Protein AF-A0A8C2FFZ4-F1 (afdb_monomer)

InterPro domains:
  IPR005454 Profilin1/2/3, vertebrate [PR01639] (2-18)
  IPR005454 Profilin1/2/3, vertebrate [PR01639] (31-46)
  IPR027310 Profilin conserved site [PS00414] (1-8)
  IPR036140 Profilin superfamily [SSF55770] (1-43)
  IPR048278 Profilin [PF00235] (1-39)

pLDDT: mean 86.16, std 8.77, range [53.16, 92.81]

Structure (mmCIF, N/CA/C/O backbone):
data_AF-A0A8C2FFZ4-F1
#
_entry.id   AF-A0A8C2FFZ4-F1
#
loop_
_atom_site.group_PDB
_atom_site.id
_atom_site.type_symbol
_atom_site.label_atom_id
_atom_site.label_alt_id
_atom_site.label_comp_id
_atom_site.label_asym_id
_atom_site.label_entity_id
_atom_site.label_seq_id
_atom_site.pdbx_PDB_ins_code
_atom_site.Cartn_x
_atom_site.Cartn_y
_atom_site.Cartn_z
_atom_site.occupancy
_atom_site.B_iso_or_equiv
_atom_site.auth_seq_id
_atom_site.auth_comp_id
_atom_site.auth_asym_id
_atom_site.auth_atom_id
_atom_site.pdbx_PDB_model_num
ATOM 1 N N . MET A 1 1 ? 8.710 -12.287 10.218 1.00 54.81 1 MET A N 1
ATOM 2 C CA . MET A 1 1 ? 8.431 -10.840 10.322 1.00 54.81 1 MET A CA 1
ATOM 3 C C . MET A 1 1 ? 7.910 -10.405 8.971 1.00 54.81 1 MET A C 1
ATOM 5 O O . MET A 1 1 ? 8.653 -10.491 8.005 1.00 54.81 1 MET A O 1
ATOM 9 N N . SER A 1 2 ? 6.616 -10.105 8.884 1.00 84.44 2 SER A N 1
ATOM 10 C CA . SER A 1 2 ? 5.969 -9.725 7.626 1.00 84.44 2 SER A CA 1
ATOM 11 C C . SER A 1 2 ? 5.970 -8.203 7.510 1.00 84.44 2 SER A C 1
ATOM 13 O O . SER A 1 2 ? 5.630 -7.535 8.487 1.00 84.44 2 SER A O 1
ATOM 15 N N . TRP A 1 3 ? 6.312 -7.655 6.340 1.00 90.00 3 TRP A N 1
ATOM 16 C CA . TRP A 1 3 ? 6.163 -6.223 6.037 1.00 90.00 3 TRP A CA 1
ATOM 17 C C . TRP A 1 3 ? 4.729 -5.729 6.261 1.00 90.00 3 TRP A C 1
ATOM 19 O O . TRP A 1 3 ? 4.522 -4.555 6.550 1.00 90.00 3 TRP A O 1
ATOM 29 N N . GLN A 1 4 ? 3.755 -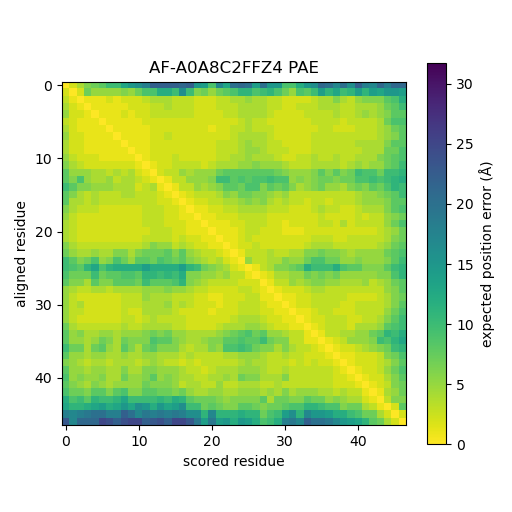6.643 6.236 1.00 88.75 4 GLN A N 1
ATOM 30 C CA . GLN A 1 4 ? 2.366 -6.356 6.565 1.00 88.75 4 GLN A CA 1
ATOM 31 C C . GLN A 1 4 ? 2.194 -5.761 7.969 1.00 88.75 4 GLN A C 1
ATOM 33 O O . GLN A 1 4 ? 1.465 -4.795 8.125 1.00 88.75 4 GLN A O 1
ATOM 38 N N . SER A 1 5 ? 2.946 -6.230 8.971 1.00 91.94 5 SER A N 1
ATOM 39 C CA . SER A 1 5 ? 2.848 -5.675 10.330 1.00 91.94 5 SER A CA 1
ATOM 40 C C . SER A 1 5 ? 3.290 -4.207 10.398 1.00 91.94 5 SER A C 1
ATOM 42 O O . SER A 1 5 ? 2.824 -3.468 11.261 1.00 91.94 5 SER A O 1
ATOM 44 N N . TYR A 1 6 ? 4.164 -3.752 9.493 1.00 91.88 6 TYR A N 1
ATOM 45 C CA . TYR A 1 6 ? 4.508 -2.331 9.393 1.00 91.88 6 TYR A CA 1
ATOM 46 C C . TYR A 1 6 ? 3.358 -1.516 8.810 1.00 91.88 6 TYR A C 1
ATOM 48 O O . TYR A 1 6 ? 3.074 -0.435 9.315 1.00 91.88 6 TYR A O 1
ATOM 56 N N . VAL A 1 7 ? 2.686 -2.043 7.785 1.00 91.50 7 VAL A N 1
ATOM 57 C CA . VAL A 1 7 ? 1.481 -1.424 7.216 1.00 91.50 7 VAL A CA 1
ATOM 58 C C . VAL A 1 7 ? 0.391 -1.329 8.283 1.00 91.50 7 VAL A C 1
ATOM 60 O O . VAL A 1 7 ? -0.162 -0.254 8.479 1.00 91.50 7 VAL A O 1
ATOM 63 N N . ASP A 1 8 ? 0.158 -2.400 9.043 1.00 90.88 8 ASP A N 1
ATOM 64 C CA . ASP A 1 8 ? -0.846 -2.4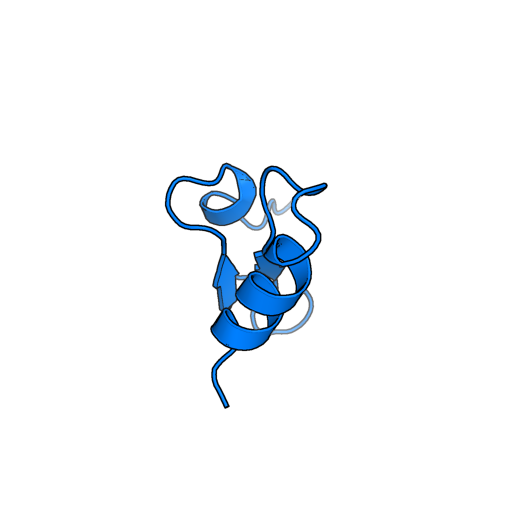16 10.111 1.00 90.88 8 ASP A CA 1
ATOM 65 C C . ASP A 1 8 ? -0.523 -1.390 11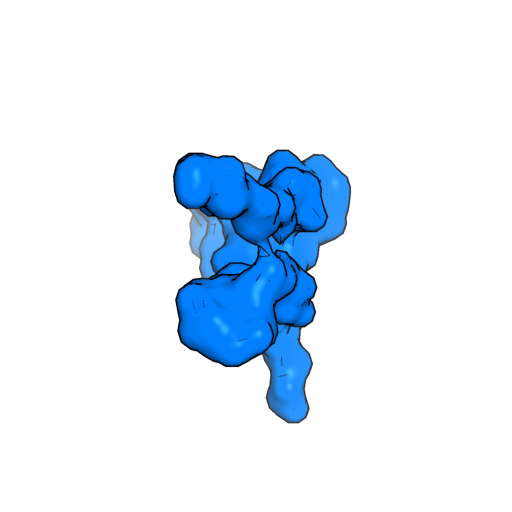.211 1.00 90.88 8 ASP A C 1
ATOM 67 O O . ASP A 1 8 ? -1.415 -0.691 11.680 1.00 90.88 8 ASP A O 1
ATOM 71 N N . ASN A 1 9 ? 0.755 -1.238 11.587 1.00 92.00 9 ASN A N 1
ATOM 72 C CA . ASN A 1 9 ? 1.192 -0.208 12.538 1.00 92.00 9 ASN A CA 1
ATOM 73 C C . ASN A 1 9 ? 1.016 1.219 11.995 1.00 92.00 9 ASN A C 1
ATOM 75 O O . ASN A 1 9 ? 0.673 2.114 12.761 1.00 92.00 9 ASN A O 1
ATOM 79 N N . LEU A 1 10 ? 1.250 1.440 10.697 1.00 90.62 10 LEU A N 1
ATOM 80 C CA . LEU A 1 10 ? 1.021 2.737 10.051 1.00 90.62 10 LEU A CA 1
ATOM 81 C C . LEU A 1 10 ? -0.472 3.078 9.982 1.00 90.62 10 LEU A C 1
ATOM 83 O O . LEU A 1 10 ? -0.834 4.234 10.138 1.00 90.62 10 LEU A O 1
ATOM 87 N N . MET A 1 11 ? -1.330 2.076 9.786 1.00 90.38 11 MET A N 1
ATOM 88 C CA . MET A 1 11 ? -2.786 2.244 9.747 1.00 90.38 11 MET A CA 1
ATOM 89 C C . MET A 1 11 ? -3.428 2.285 11.144 1.00 90.38 11 MET A C 1
ATOM 91 O O . MET A 1 11 ? -4.578 2.702 11.279 1.00 90.38 11 MET A O 1
ATOM 95 N N . ALA A 1 12 ? -2.711 1.866 12.194 1.00 90.69 12 ALA A N 1
ATOM 96 C CA . ALA A 1 12 ? -3.226 1.800 13.564 1.00 90.69 12 ALA A CA 1
ATOM 97 C C . ALA A 1 12 ? -3.579 3.174 14.155 1.00 90.69 12 ALA A C 1
ATOM 99 O O . ALA A 1 12 ? -4.370 3.251 15.095 1.00 90.69 12 ALA A O 1
ATOM 100 N N . ASP A 1 13 ? -3.010 4.252 13.614 1.00 88.19 13 ASP A N 1
ATOM 101 C CA . ASP A 1 13 ? -3.317 5.619 14.031 1.00 88.19 13 ASP A CA 1
ATOM 102 C C . ASP A 1 13 ? -4.694 6.108 13.540 1.00 88.19 13 ASP A C 1
ATOM 104 O O . ASP A 1 13 ? -5.203 7.112 14.042 1.00 88.19 13 ASP A O 1
ATOM 108 N N . GLY A 1 14 ? -5.305 5.406 12.574 1.00 85.00 14 GLY A N 1
ATOM 109 C CA . GLY A 1 14 ? -6.566 5.783 11.934 1.00 85.00 14 GLY A CA 1
ATOM 110 C C . GLY A 1 14 ? -6.520 7.118 11.179 1.00 85.00 14 GLY A C 1
ATOM 111 O O . GLY A 1 14 ? -7.565 7.617 10.761 1.00 85.00 14 GLY A O 1
ATOM 112 N N . SER A 1 15 ? -5.336 7.715 11.024 1.00 90.12 15 SER A N 1
ATOM 113 C CA . SER A 1 15 ? -5.120 8.988 10.333 1.00 90.12 15 SER A CA 1
ATOM 114 C C . SER A 1 15 ? -4.782 8.767 8.859 1.00 90.12 15 SER A C 1
ATOM 116 O O . SER A 1 15 ? -5.116 9.589 8.000 1.00 90.12 15 SER A O 1
ATOM 118 N N . CYS A 1 16 ? -4.169 7.620 8.566 1.00 88.62 16 CYS A N 1
ATOM 119 C CA . CYS A 1 16 ? -3.797 7.212 7.225 1.00 88.62 16 CYS A CA 1
ATOM 120 C C . CYS A 1 16 ? -4.944 6.465 6.531 1.00 88.62 16 CYS A C 1
ATOM 122 O O . CYS A 1 16 ? -5.552 5.551 7.083 1.00 88.62 16 CYS A O 1
ATOM 124 N N . GLN A 1 17 ? -5.231 6.850 5.287 1.00 90.69 17 GLN A N 1
ATOM 125 C CA . GLN A 1 17 ? -6.211 6.170 4.427 1.00 90.69 17 GLN A CA 1
ATOM 126 C C . GLN A 1 17 ? -5.596 4.968 3.698 1.00 90.69 17 GLN A C 1
ATOM 128 O O . GLN A 1 17 ? -6.306 4.044 3.312 1.00 90.69 17 GLN A O 1
ATOM 133 N N . ASP A 1 18 ? -4.280 5.000 3.490 1.00 91.38 18 ASP A N 1
ATOM 134 C CA . ASP A 1 18 ? -3.519 3.980 2.782 1.00 91.38 18 ASP A CA 1
ATOM 135 C C . ASP A 1 18 ? -2.052 4.027 3.240 1.00 91.38 18 ASP A C 1
ATOM 137 O O . ASP A 1 18 ? -1.534 5.094 3.584 1.00 91.38 18 ASP A O 1
ATOM 141 N N . ALA A 1 19 ? -1.379 2.879 3.228 1.00 91.69 19 ALA A N 1
ATOM 142 C CA . ALA A 1 19 ? 0.025 2.729 3.589 1.00 91.69 19 ALA A CA 1
ATOM 143 C C . ALA A 1 19 ? 0.654 1.585 2.785 1.00 91.69 19 ALA A C 1
ATOM 145 O O . ALA A 1 19 ? 0.017 0.564 2.528 1.00 91.69 19 ALA A O 1
ATOM 146 N N . ALA A 1 20 ? 1.920 1.737 2.395 1.00 92.81 20 ALA A N 1
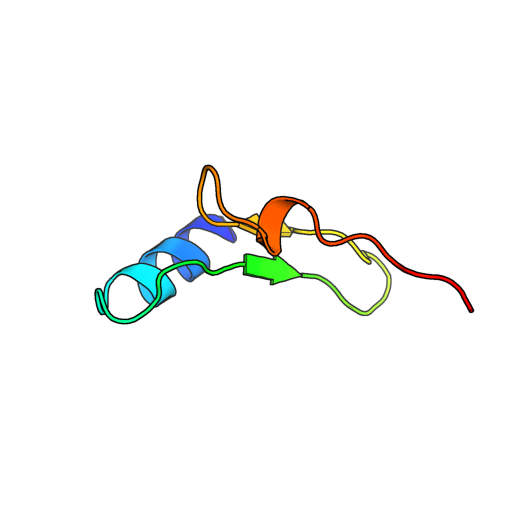ATOM 147 C CA . ALA A 1 20 ? 2.669 0.684 1.721 1.00 92.81 20 ALA A CA 1
ATOM 148 C C . ALA A 1 20 ? 4.166 0.760 2.010 1.00 92.81 20 ALA A C 1
ATOM 150 O O . ALA A 1 20 ? 4.733 1.832 2.220 1.00 92.81 20 ALA A O 1
ATOM 151 N N . ILE A 1 21 ? 4.808 -0.401 1.962 1.00 92.44 21 ILE A N 1
ATOM 152 C CA . ILE A 1 21 ? 6.253 -0.566 2.017 1.00 92.44 21 ILE A CA 1
ATOM 153 C C . ILE A 1 21 ? 6.723 -0.911 0.609 1.00 92.44 21 ILE A C 1
ATOM 155 O O . ILE A 1 21 ? 6.344 -1.945 0.061 1.00 92.44 21 ILE A O 1
ATOM 159 N N . VAL A 1 22 ? 7.552 -0.051 0.023 1.00 91.12 22 VAL A N 1
ATOM 160 C CA . VAL A 1 22 ? 8.071 -0.218 -1.340 1.00 91.12 22 VAL A CA 1
ATOM 161 C C . VAL A 1 22 ? 9.590 -0.276 -1.288 1.00 91.12 22 VAL A C 1
ATOM 163 O O . VAL A 1 22 ? 10.233 0.619 -0.737 1.00 91.12 22 VAL A O 1
ATOM 166 N N . GLY A 1 23 ? 10.174 -1.321 -1.869 1.00 90.50 23 GLY A N 1
ATOM 167 C CA . GLY A 1 23 ? 11.620 -1.380 -2.048 1.00 90.50 23 GLY A CA 1
ATOM 168 C C . GLY A 1 23 ? 12.062 -0.403 -3.136 1.00 90.50 23 GLY A C 1
ATOM 169 O O . GLY A 1 23 ? 11.415 -0.299 -4.173 1.00 90.50 23 GLY A O 1
ATOM 170 N N . PHE A 1 24 ? 13.155 0.334 -2.925 1.00 83.81 24 PHE A N 1
ATOM 171 C CA . PHE A 1 24 ? 13.656 1.306 -3.913 1.00 83.81 24 PHE A CA 1
ATOM 172 C C . PHE A 1 24 ? 14.966 0.884 -4.591 1.00 83.81 24 PHE A C 1
ATOM 174 O O . PHE A 1 24 ? 15.333 1.461 -5.614 1.00 83.81 24 PHE A O 1
ATOM 181 N N . THR A 1 25 ? 15.685 -0.086 -4.024 1.00 84.12 25 THR A N 1
ATOM 182 C CA . THR A 1 25 ? 17.006 -0.520 -4.495 1.00 84.12 25 THR A CA 1
ATOM 183 C C . THR A 1 25 ? 16.875 -1.604 -5.568 1.00 84.12 25 THR A C 1
ATOM 185 O O . THR A 1 25 ? 16.481 -1.304 -6.693 1.00 84.12 25 THR A O 1
ATOM 188 N N . ASP A 1 26 ? 17.164 -2.860 -5.234 1.00 77.62 26 ASP A N 1
ATOM 189 C CA . ASP A 1 26 ? 17.193 -3.986 -6.175 1.00 77.62 26 ASP A CA 1
ATOM 190 C C . ASP A 1 26 ? 15.794 -4.573 -6.399 1.00 77.62 26 ASP A C 1
ATOM 192 O O . ASP A 1 26 ? 15.450 -5.059 -7.473 1.00 77.62 26 ASP A O 1
ATOM 196 N N . ALA A 1 27 ? 14.953 -4.473 -5.375 1.00 82.38 27 ALA A N 1
ATOM 197 C CA . ALA A 1 27 ? 13.603 -5.003 -5.334 1.00 82.38 27 ALA A CA 1
ATOM 198 C C . ALA A 1 27 ? 12.589 -3.858 -5.440 1.00 82.38 27 ALA A C 1
ATOM 200 O O . ALA A 1 27 ? 11.894 -3.551 -4.473 1.00 82.38 27 ALA A O 1
ATOM 201 N N . LYS A 1 28 ? 12.523 -3.219 -6.618 1.00 85.25 28 LYS A N 1
ATOM 202 C CA . LYS A 1 28 ? 11.606 -2.103 -6.913 1.00 85.25 28 LYS A CA 1
ATOM 203 C C . LYS A 1 28 ? 10.158 -2.562 -7.081 1.00 85.25 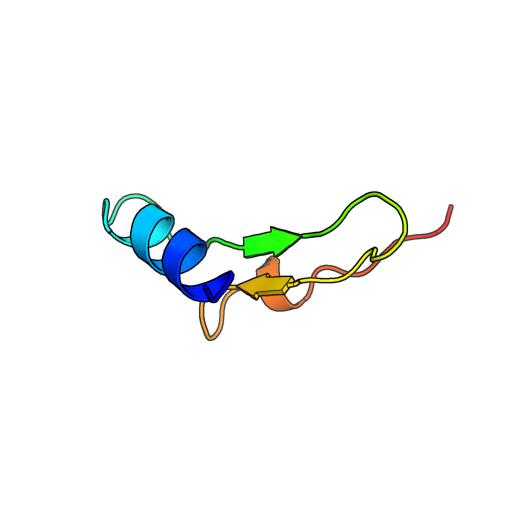28 LYS A C 1
ATOM 205 O O . LYS A 1 28 ? 9.593 -2.483 -8.164 1.00 85.25 28 LYS A O 1
ATOM 210 N N . TYR A 1 29 ? 9.575 -3.094 -6.017 1.00 86.94 29 TYR A N 1
ATOM 211 C CA . TYR A 1 29 ? 8.182 -3.517 -5.972 1.00 86.94 29 TYR A CA 1
ATOM 212 C C . TYR A 1 29 ? 7.594 -3.283 -4.580 1.00 86.94 29 TYR A C 1
ATOM 214 O O . TYR A 1 29 ? 8.312 -3.037 -3.607 1.00 86.94 29 TYR A O 1
ATOM 222 N N . VAL A 1 30 ? 6.269 -3.337 -4.504 1.00 90.19 30 VAL A N 1
ATOM 223 C CA . VAL A 1 30 ? 5.518 -3.205 -3.255 1.00 90.19 30 VAL A CA 1
ATOM 224 C C . VAL A 1 30 ? 5.690 -4.485 -2.436 1.00 90.19 30 VAL A C 1
ATOM 226 O O . VAL A 1 30 ? 5.292 -5.563 -2.870 1.00 90.19 30 VAL A O 1
ATOM 229 N N . TRP A 1 31 ? 6.303 -4.382 -1.260 1.00 91.81 31 TRP A N 1
ATOM 230 C CA . TRP A 1 31 ? 6.522 -5.506 -0.343 1.00 91.81 31 TRP A CA 1
ATOM 231 C C . TRP A 1 31 ? 5.316 -5.770 0.559 1.00 91.81 31 TRP A C 1
ATOM 233 O O . TRP A 1 31 ? 5.076 -6.912 0.941 1.00 91.81 31 TRP A O 1
ATOM 243 N N . ALA A 1 32 ? 4.576 -4.718 0.905 1.00 92.69 32 ALA A N 1
ATOM 244 C CA . ALA A 1 32 ? 3.289 -4.785 1.587 1.00 92.69 32 ALA A CA 1
ATOM 245 C C . ALA A 1 32 ? 2.501 -3.505 1.303 1.00 92.69 32 ALA A C 1
ATOM 247 O O . ALA A 1 32 ? 3.096 -2.441 1.136 1.00 92.69 32 ALA A O 1
ATOM 248 N N . SER A 1 33 ? 1.178 -3.593 1.279 1.00 92.44 33 SER A N 1
ATOM 249 C CA . SER A 1 33 ? 0.285 -2.443 1.130 1.00 92.44 33 SER A CA 1
ATOM 250 C C . SER A 1 33 ? -1.018 -2.680 1.879 1.00 92.44 33 SER A C 1
ATOM 252 O O . SER A 1 33 ? -1.352 -3.822 2.198 1.00 92.44 33 SER A O 1
ATOM 254 N N . SER A 1 34 ? -1.766 -1.609 2.127 1.00 90.38 34 SER A N 1
ATOM 255 C CA . SER A 1 34 ? -3.150 -1.713 2.575 1.00 90.38 34 SER A CA 1
ATOM 256 C C . SER A 1 34 ? -3.993 -2.425 1.511 1.00 90.38 34 SER A C 1
ATOM 258 O O . SER A 1 34 ? -3.804 -2.215 0.305 1.00 90.38 34 SER A O 1
ATOM 260 N N . GLU A 1 35 ? -4.917 -3.285 1.940 1.00 84.44 35 GLU A N 1
ATOM 261 C CA . GLU A 1 35 ? -5.828 -3.969 1.021 1.00 84.44 35 GLU A CA 1
ATOM 262 C C . GLU A 1 35 ? -6.764 -2.960 0.348 1.00 84.44 35 GLU A C 1
ATOM 264 O O . GLU A 1 35 ? -7.403 -2.138 1.000 1.00 84.44 35 GLU A O 1
ATOM 269 N N . GLY A 1 36 ? -6.834 -3.009 -0.985 1.00 83.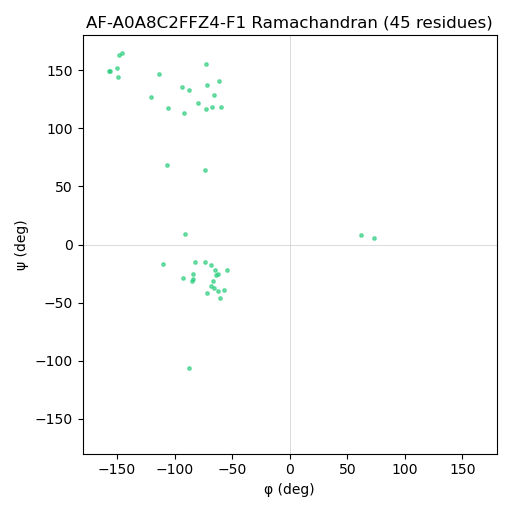94 36 GLY A N 1
ATOM 270 C CA . GLY A 1 36 ? -7.656 -2.082 -1.769 1.00 83.94 36 GLY A CA 1
ATOM 271 C C . GLY A 1 36 ? -7.104 -0.653 -1.862 1.00 83.94 36 GLY A C 1
ATOM 272 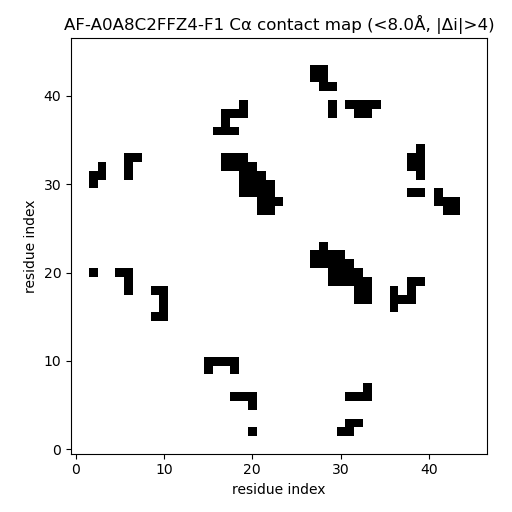O O . GLY A 1 36 ? -7.768 0.210 -2.434 1.00 83.94 36 GLY A O 1
ATOM 273 N N . GLY A 1 37 ? -5.898 -0.403 -1.340 1.00 85.94 37 GLY A N 1
ATOM 274 C CA . GLY A 1 37 ? -5.210 0.882 -1.425 1.00 85.94 37 GLY A CA 1
ATOM 275 C C . GLY A 1 37 ? -4.665 1.199 -2.823 1.00 85.94 37 GLY A C 1
ATOM 276 O O . GLY A 1 37 ? -4.344 0.306 -3.613 1.00 85.94 37 GLY A O 1
ATOM 277 N N . THR A 1 38 ? -4.486 2.489 -3.115 1.00 90.50 38 THR A N 1
ATOM 278 C CA . THR A 1 38 ? -3.839 2.974 -4.349 1.00 90.50 38 THR A CA 1
ATOM 279 C C . THR A 1 38 ? -2.358 2.599 -4.383 1.00 90.50 38 THR A C 1
ATOM 281 O O . THR A 1 38 ? -1.805 2.335 -5.453 1.00 90.50 38 THR A O 1
ATOM 284 N N . PHE A 1 39 ? -1.705 2.526 -3.219 1.00 87.88 39 PHE A N 1
ATOM 285 C CA . PHE A 1 39 ? -0.280 2.220 -3.136 1.00 87.88 39 PHE A CA 1
ATOM 286 C C . PHE A 1 39 ? 0.076 0.785 -3.544 1.00 87.88 39 PHE A C 1
ATOM 288 O O . PHE A 1 39 ? 1.219 0.529 -3.920 1.00 87.88 39 PHE A O 1
ATOM 295 N N . SER A 1 40 ? -0.902 -0.127 -3.575 1.00 87.38 40 SER A N 1
ATOM 296 C CA . SER A 1 40 ? -0.732 -1.467 -4.154 1.00 87.38 40 SER A CA 1
ATOM 297 C C . SER A 1 40 ? -0.403 -1.435 -5.658 1.00 87.38 40 SER A C 1
ATOM 299 O O . SER A 1 40 ? 0.248 -2.341 -6.173 1.00 87.38 40 SER A O 1
ATOM 301 N N . GLY A 1 41 ? -0.800 -0.365 -6.359 1.00 86.88 41 GLY A N 1
ATOM 302 C CA . GLY A 1 41 ? -0.573 -0.165 -7.791 1.00 86.88 41 GLY A CA 1
ATOM 303 C C . GLY A 1 41 ? 0.719 0.577 -8.144 1.00 86.88 41 GLY A C 1
ATOM 304 O O . GLY A 1 41 ? 0.891 0.966 -9.300 1.00 86.88 41 GLY A O 1
ATOM 305 N N . ILE A 1 42 ? 1.622 0.824 -7.186 1.00 88.19 42 ILE A N 1
ATOM 306 C CA . ILE A 1 42 ? 2.886 1.519 -7.465 1.00 88.19 42 ILE A CA 1
ATOM 307 C C . ILE A 1 42 ? 3.774 0.640 -8.352 1.00 88.19 42 ILE A C 1
ATOM 309 O O . ILE A 1 42 ? 4.217 -0.438 -7.962 1.00 88.19 42 ILE A O 1
ATOM 313 N N . THR A 1 43 ? 4.087 1.147 -9.542 1.00 84.75 43 THR A N 1
ATOM 314 C CA . THR A 1 43 ? 5.009 0.517 -10.493 1.00 84.75 43 THR A CA 1
ATOM 315 C C . THR A 1 43 ? 6.261 1.359 -10.673 1.00 84.75 43 THR A C 1
ATOM 317 O O . THR A 1 43 ? 6.189 2.590 -10.710 1.00 84.75 43 THR A O 1
ATOM 320 N N . VAL A 1 44 ? 7.398 0.708 -10.902 1.00 81.12 44 VAL A N 1
ATOM 321 C CA . VAL A 1 44 ? 8.620 1.386 -11.347 1.00 81.12 44 VAL A CA 1
ATOM 322 C C . VAL A 1 44 ? 8.350 2.081 -12.678 1.00 81.12 44 VAL A C 1
ATOM 324 O O . VAL A 1 44 ? 8.040 1.424 -13.669 1.00 81.12 44 VAL A O 1
ATOM 327 N N . ARG A 1 45 ? 8.476 3.409 -12.721 1.00 77.38 45 ARG A N 1
ATOM 328 C CA . ARG A 1 45 ? 8.565 4.128 -13.993 1.00 77.38 45 ARG A CA 1
ATOM 329 C C . ARG A 1 45 ? 10.035 4.275 -14.354 1.00 77.38 45 ARG A C 1
ATOM 331 O O . ARG A 1 45 ? 10.776 4.963 -13.659 1.00 77.38 45 ARG A O 1
ATOM 338 N N . PHE A 1 46 ? 10.443 3.600 -15.422 1.00 59.94 46 PHE A N 1
ATOM 339 C CA . PHE A 1 46 ? 11.712 3.876 -16.083 1.00 59.94 46 PHE A CA 1
ATOM 340 C C . PHE A 1 46 ? 11.505 5.114 -16.965 1.00 59.94 46 PHE A C 1
ATOM 342 O O . PHE A 1 46 ? 10.578 5.135 -17.776 1.00 59.94 46 PHE A O 1
ATOM 349 N N . CYS A 1 47 ? 12.299 6.158 -16.721 1.00 53.16 47 CYS A N 1
ATOM 350 C CA . CYS A 1 47 ? 12.44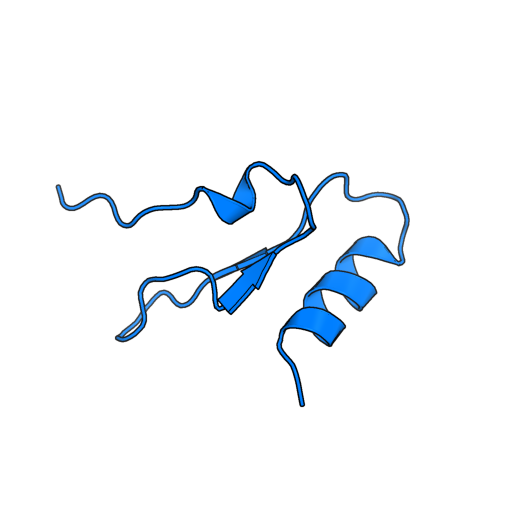9 7.296 -17.625 1.00 53.16 47 CYS A CA 1
ATOM 351 C C . CYS A 1 47 ? 13.568 6.987 -18.620 1.00 53.16 47 CYS A C 1
ATOM 353 O O . CYS A 1 47 ? 14.534 6.309 -18.198 1.00 53.16 47 CYS A O 1
#

Secondary structure (DSSP, 8-state):
--THHHHHHHHTTS--S--EEE--SS--SEEEE-TT-GGGG------

Nearest PDB structures (foldseek):
  1d1j-assembly1_B  TM=9.887E-01  e=1.571E-03  Homo sapiens
  2vk3-assembly1_A  TM=9.329E-01  e=7.899E-04  Rattus norvegicus

Foldseek 3Di:
DACQVVQVVVCVVVPDPKDWDADDPPRGATRDIDVPDPNNVDDDDDD

Mean predicted aligned error: 4.96 Å

Radius of gyration: 11.2 Å; Cα contacts (8 Å, |Δi|>4): 64; c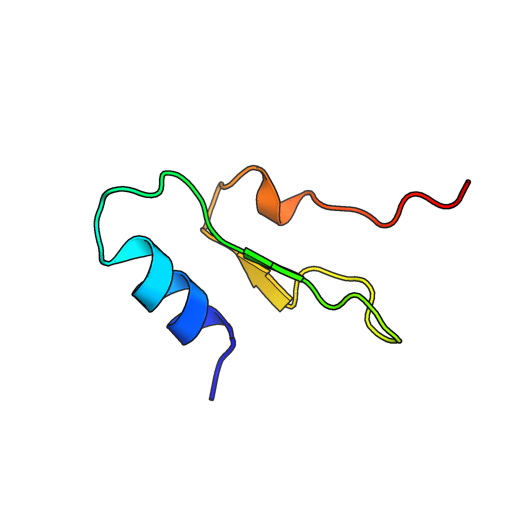hains: 1; bounding box: 25×20×32 Å

Organism: Cyprinus carpio (NCBI:txid7962)

Sequence (47 aa):
MSWQSYVDNLMADGSCQDAAIVGFTDAKYVWASSEGGTFSGITVRFC

Solvent-accessible surface area (backbone atoms only — not comparable to full-atom values): 3034 Å² total; per-residue (Å²): 139,61,58,50,60,54,33,51,60,59,43,68,74,69,78,49,91,61,42,58,46,65,43,80,75,93,55,57,41,66,72,24,46,39,86,93,29,74,58,63,70,60,69,79,78,85,128